Protein AF-A0A501QE55-F1 (afdb_monomer)

pLD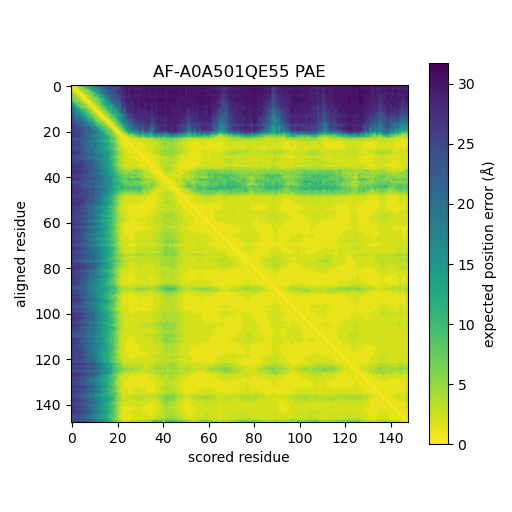DT: mean 88.99, std 18.33, range [39.19, 98.94]

Nearest PDB structures (foldseek):
  6ue4-assembly1_B  TM=9.163E-01  e=1.162E-12  Vibrio cholerae O1 biovar El Tor str. N16961
  6ue4-assembly1_A  TM=9.133E-01  e=4.035E-12  Vibrio cholerae O1 biovar El Tor str. N16961
  2gu1-assembly1_A  TM=9.154E-01  e=3.952E-11  Vibrio cholerae
  4bh5-assembly4_D  TM=9.196E-01  e=9.062E-11  Escherichia coli K-12
  8tzl-assembly1_E  TM=8.414E-01  e=1.779E-10  Vibrio cholerae

Mean predicted aligned error: 7.61 Å

Radius of gyration: 19.32 Å; Cα contacts (8 Å, |Δi|>4): 345; chains: 1; bounding box: 74×28×42 Å

Sequence (148 aa):
MKNKTILIVGVVLFFFFTFLKRKMKYPVKGRITSKFGDRQHPITNEKSFHNGIDIAVPLYTQVLAPADGKVINIYENAQGGKQLVLEHADGVRTGYAHLSSYKVVRGQNIKVGQIVALSGNTGQSTGPNLHLTLTVKGKKVDPEKYFV

InterPro domains:
  IPR011055 Duplicated hybrid motif [G3DSA:2.70.70.10] (19-148)
  IPR011055 Duplicated hybrid motif [SSF51261] (23-146)
  IPR016047 M23ase, beta-sheet core domain [PF01551] (49-143)
  IPR050570 Bacterial cell wall metabolism enzyme [PTHR21666] (23-146)

Organism: NCBI:txid2596891

Structure (mmCIF, N/CA/C/O backbone):
data_AF-A0A501QE55-F1
#
_entry.id   AF-A0A501QE55-F1
#
loop_
_atom_site.group_PDB
_atom_site.id
_atom_site.type_symbol
_atom_site.label_atom_id
_atom_site.label_alt_id
_atom_site.label_comp_id
_atom_site.label_asym_id
_atom_site.label_entity_id
_atom_site.label_seq_id
_atom_site.pdbx_PDB_ins_code
_atom_site.Cartn_x
_atom_site.Cartn_y
_atom_site.Cartn_z
_atom_site.occupancy
_atom_site.B_iso_or_equiv
_atom_site.auth_seq_id
_atom_site.auth_comp_id
_atom_site.auth_asym_id
_atom_site.auth_atom_id
_atom_site.pdbx_PDB_model_num
ATOM 1 N N . MET A 1 1 ? -60.505 -14.847 23.259 1.00 42.81 1 MET A N 1
ATOM 2 C CA . MET A 1 1 ? -59.027 -14.922 23.293 1.00 42.81 1 MET A CA 1
ATOM 3 C C . MET A 1 1 ? -58.523 -15.480 21.966 1.00 42.81 1 MET A C 1
ATOM 5 O O . MET A 1 1 ? -58.744 -16.651 21.700 1.00 42.81 1 MET A O 1
ATOM 9 N N . LYS A 1 2 ? -57.928 -14.653 21.097 1.00 39.19 2 LYS A N 1
ATOM 10 C CA . LYS A 1 2 ? -57.240 -15.105 19.874 1.00 39.19 2 LYS A CA 1
ATOM 11 C C . LYS A 1 2 ? -55.814 -14.562 19.933 1.00 39.19 2 LYS A C 1
ATOM 13 O O . LYS A 1 2 ? -55.613 -13.360 19.786 1.00 39.19 2 LYS A O 1
ATOM 18 N N . ASN A 1 3 ? -54.858 -15.441 20.215 1.00 40.09 3 ASN A N 1
ATOM 19 C CA . ASN A 1 3 ? -53.443 -15.096 20.288 1.00 40.09 3 ASN A CA 1
ATOM 20 C C . ASN A 1 3 ? -52.914 -14.846 18.872 1.00 40.09 3 ASN A C 1
ATOM 22 O O . ASN A 1 3 ? -53.004 -15.713 18.005 1.00 40.09 3 ASN A O 1
ATOM 26 N N . LYS A 1 4 ? -52.379 -13.646 18.636 1.00 45.94 4 LYS A N 1
ATOM 27 C CA . LYS A 1 4 ? -51.617 -13.315 17.431 1.00 45.94 4 LYS A CA 1
ATOM 28 C C . LYS A 1 4 ? -50.171 -13.748 17.651 1.00 45.94 4 LYS A C 1
ATOM 30 O O . LYS A 1 4 ? -49.419 -13.056 18.329 1.00 45.94 4 LYS A O 1
ATOM 35 N N . THR A 1 5 ? -49.781 -14.873 17.066 1.00 43.66 5 THR A N 1
ATOM 36 C CA . THR A 1 5 ? -48.366 -15.211 16.886 1.00 43.66 5 THR A CA 1
ATOM 37 C C . THR A 1 5 ? -47.833 -14.356 15.741 1.00 43.66 5 THR A C 1
ATOM 39 O O . THR A 1 5 ? -48.131 -14.606 14.575 1.00 43.66 5 THR A O 1
ATOM 42 N N . ILE A 1 6 ? -47.102 -13.294 16.075 1.00 50.19 6 ILE A N 1
ATOM 43 C CA . ILE A 1 6 ? -46.389 -12.463 15.102 1.00 50.19 6 ILE A CA 1
ATOM 44 C C . ILE A 1 6 ? -45.138 -13.235 14.671 1.00 50.19 6 ILE A C 1
ATOM 46 O O . ILE A 1 6 ? -44.230 -13.477 15.463 1.00 50.19 6 ILE A O 1
ATOM 50 N N . LEU A 1 7 ? -45.116 -13.647 13.406 1.00 43.66 7 LEU A N 1
ATOM 51 C CA . LEU A 1 7 ? -44.010 -1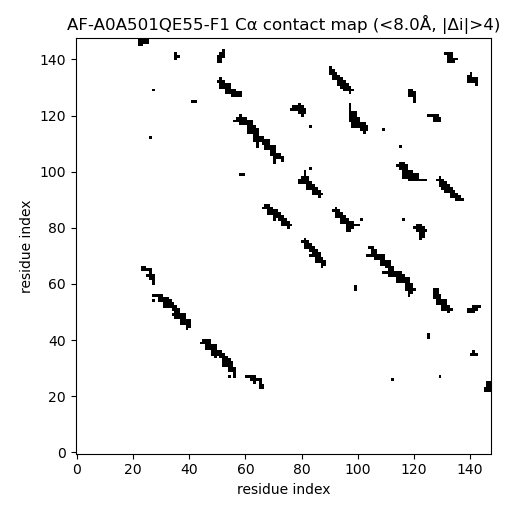4.350 12.766 1.00 43.66 7 LEU A CA 1
ATOM 52 C C . LEU A 1 7 ? -42.865 -13.360 12.465 1.00 43.66 7 LEU A C 1
ATOM 54 O O . LEU A 1 7 ? -42.798 -12.784 11.381 1.00 43.66 7 LEU A O 1
ATOM 58 N N . ILE A 1 8 ? -41.947 -13.154 13.414 1.00 50.00 8 ILE A N 1
ATOM 59 C CA . ILE A 1 8 ? -40.693 -12.402 13.199 1.00 50.00 8 ILE A CA 1
ATOM 60 C C . ILE A 1 8 ? -39.647 -13.336 12.567 1.00 50.00 8 ILE A C 1
ATOM 62 O O . ILE A 1 8 ? -38.631 -13.655 13.173 1.00 50.00 8 ILE A O 1
ATOM 66 N N . VAL A 1 9 ? -39.903 -13.831 11.354 1.00 48.72 9 VAL A N 1
ATOM 67 C CA . VAL A 1 9 ? -38.940 -14.698 10.633 1.00 48.72 9 VAL A CA 1
ATOM 68 C C . VAL A 1 9 ? -38.321 -13.985 9.417 1.00 48.72 9 VAL A C 1
ATOM 70 O O . VAL A 1 9 ? -37.284 -14.400 8.913 1.00 48.72 9 VAL A O 1
ATOM 73 N N . GLY A 1 10 ? -38.873 -12.845 8.983 1.00 42.06 10 GLY A N 1
ATOM 74 C CA . GLY A 1 10 ? -38.431 -12.161 7.757 1.00 42.06 10 GLY A CA 1
ATOM 75 C C . GLY A 1 10 ? -37.250 -11.188 7.885 1.00 42.06 10 GLY A C 1
ATOM 76 O O . GLY A 1 10 ? -36.582 -10.923 6.891 1.00 42.06 10 GLY A O 1
ATOM 77 N N . VAL A 1 11 ? -36.963 -10.641 9.073 1.00 48.97 11 VAL A N 1
ATOM 78 C CA . VAL A 1 11 ? -36.004 -9.516 9.201 1.00 48.97 11 VAL A CA 1
ATOM 79 C C . VAL A 1 11 ? -34.571 -9.981 9.487 1.00 48.97 11 VAL A C 1
ATOM 81 O O . VAL A 1 11 ? -33.616 -9.322 9.088 1.00 48.97 11 VAL A O 1
ATOM 84 N N . VAL A 1 12 ? -34.390 -11.151 10.106 1.00 46.25 12 VAL A N 1
ATOM 85 C CA . VAL A 1 12 ? -33.053 -11.653 10.478 1.00 46.25 12 VAL A CA 1
ATOM 86 C C . VAL A 1 12 ? -32.293 -12.220 9.269 1.00 46.25 12 VAL A C 1
ATOM 88 O O . VAL A 1 12 ? -31.072 -12.098 9.201 1.00 46.25 12 VAL A O 1
ATOM 91 N N . LEU A 1 13 ? -32.991 -12.754 8.258 1.00 43.47 13 LEU A N 1
ATOM 92 C CA . LEU A 1 13 ? -32.347 -13.321 7.065 1.00 43.47 13 LEU A CA 1
ATOM 93 C C . LEU A 1 13 ? -31.845 -12.263 6.064 1.00 43.47 13 LEU A C 1
ATOM 95 O O . LEU A 1 13 ? -30.944 -12.546 5.278 1.00 43.47 13 LEU A O 1
ATOM 99 N N . PHE A 1 14 ? -32.386 -11.039 6.098 1.00 44.12 14 PHE A N 1
ATOM 100 C CA . PHE A 1 14 ? -31.999 -9.974 5.161 1.00 44.12 14 PHE A CA 1
ATOM 101 C C . PHE A 1 14 ? -30.665 -9.304 5.534 1.00 44.12 14 PHE A C 1
ATOM 103 O O . PHE A 1 14 ? -29.976 -8.770 4.668 1.00 44.12 14 PHE A O 1
ATOM 110 N N . PHE A 1 15 ? -30.249 -9.388 6.803 1.00 42.56 15 PHE A N 1
ATOM 111 C CA . PHE A 1 15 ? -28.977 -8.819 7.267 1.00 42.56 15 PHE A CA 1
ATOM 112 C C . PHE A 1 15 ? -27.747 -9.677 6.939 1.00 42.56 15 PHE A C 1
ATOM 114 O O . PHE A 1 15 ? -26.627 -9.173 7.006 1.00 42.56 15 PHE A O 1
ATOM 121 N N . PHE A 1 16 ? -27.924 -10.938 6.535 1.00 42.56 16 PHE A N 1
ATOM 122 C CA . PHE A 1 16 ? -26.802 -11.837 6.240 1.00 42.56 16 PHE A CA 1
ATOM 123 C C . PHE A 1 16 ? -26.298 -11.773 4.787 1.00 42.56 16 PHE A C 1
ATOM 125 O O . PHE A 1 16 ? -25.229 -12.306 4.498 1.00 42.56 16 PHE A O 1
ATOM 132 N N . PHE A 1 17 ? -27.014 -11.113 3.865 1.00 40.56 17 PHE A N 1
ATOM 133 C CA . PHE A 1 17 ? -26.744 -11.246 2.422 1.00 40.56 17 PHE A CA 1
ATOM 134 C C . PHE A 1 17 ? -26.185 -10.010 1.696 1.00 40.56 17 PHE A C 1
ATOM 136 O O . PHE A 1 17 ? -25.956 -10.067 0.488 1.00 40.56 17 PHE A O 1
ATOM 143 N N . THR A 1 18 ? -25.878 -8.907 2.386 1.00 43.00 18 THR A N 1
ATOM 144 C CA . THR A 1 18 ? -25.418 -7.658 1.735 1.00 43.00 18 THR A CA 1
ATOM 145 C C . THR A 1 18 ? -23.996 -7.214 2.082 1.00 43.00 18 THR 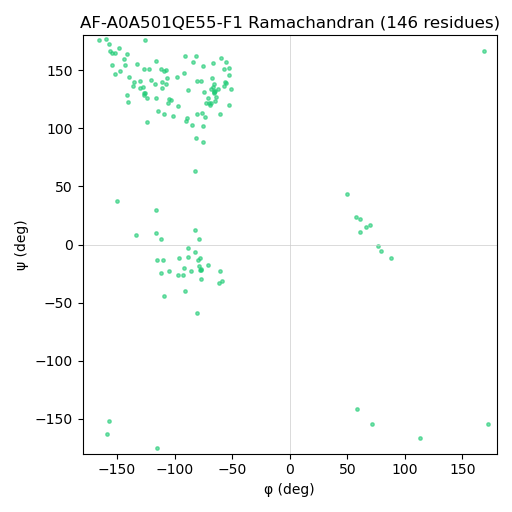A C 1
ATOM 147 O O . THR A 1 18 ? -23.699 -6.025 2.010 1.00 43.00 18 THR A O 1
ATOM 150 N N . PHE A 1 19 ? -23.072 -8.129 2.396 1.00 49.03 19 PHE A N 1
ATOM 151 C CA . PHE A 1 19 ? -21.646 -7.762 2.499 1.00 49.03 19 PHE A CA 1
ATOM 152 C C . PHE A 1 19 ? -20.866 -7.946 1.181 1.00 49.03 19 PHE A C 1
ATOM 154 O O . PHE A 1 19 ? -19.864 -7.277 0.940 1.00 49.03 19 PHE A O 1
ATOM 161 N N . LEU A 1 20 ? -21.367 -8.765 0.247 1.00 48.34 20 LEU A N 1
ATOM 162 C CA . LEU A 1 20 ? -20.600 -9.205 -0.928 1.00 48.34 20 LEU A CA 1
ATOM 163 C C . LEU A 1 20 ? -20.479 -8.208 -2.099 1.00 48.34 20 LEU A C 1
ATOM 165 O O . LEU A 1 20 ? -19.935 -8.572 -3.141 1.00 48.34 20 LEU A O 1
ATOM 169 N N . LYS A 1 21 ? -20.975 -6.968 -1.984 1.00 56.12 21 LYS A N 1
ATOM 170 C CA . LYS A 1 21 ? -21.007 -6.031 -3.129 1.00 56.12 21 LYS A CA 1
ATOM 171 C C . LYS A 1 21 ? -20.521 -4.608 -2.870 1.00 56.12 21 LYS A C 1
ATOM 173 O O . LYS A 1 21 ? -20.641 -3.780 -3.772 1.00 56.12 21 LYS A O 1
ATOM 178 N N . ARG A 1 22 ? -19.945 -4.278 -1.708 1.00 69.62 22 ARG A N 1
ATOM 179 C CA . ARG A 1 22 ? -19.363 -2.937 -1.542 1.00 69.62 22 ARG A CA 1
ATOM 180 C C . ARG A 1 22 ? -17.903 -2.943 -1.972 1.00 69.62 22 ARG A C 1
ATOM 182 O O . ARG A 1 22 ? -17.050 -3.465 -1.263 1.00 69.62 22 ARG A O 1
ATOM 189 N N . LYS A 1 23 ? -17.626 -2.347 -3.135 1.00 84.00 23 LYS A N 1
ATOM 190 C CA . LYS A 1 23 ? -16.251 -2.064 -3.553 1.00 84.00 23 LYS A CA 1
ATOM 191 C C . LYS A 1 23 ? -15.546 -1.223 -2.481 1.00 84.00 23 LYS A C 1
ATOM 193 O O . LYS A 1 23 ? -16.151 -0.339 -1.868 1.00 84.00 23 LYS A O 1
ATOM 198 N N . MET A 1 24 ? -14.284 -1.543 -2.230 1.00 92.62 24 MET A N 1
ATOM 199 C CA . MET A 1 24 ? -13.426 -0.819 -1.298 1.00 92.62 24 MET A CA 1
ATOM 200 C C . MET A 1 24 ? -12.971 0.504 -1.913 1.00 92.62 24 MET A C 1
ATOM 202 O O . MET A 1 24 ? -12.874 0.614 -3.129 1.00 92.62 24 MET A O 1
ATOM 206 N N . LYS A 1 25 ? -12.661 1.504 -1.085 1.00 95.31 25 LYS A N 1
ATOM 207 C CA . LYS A 1 25 ? -12.036 2.734 -1.588 1.00 95.31 25 LYS A CA 1
ATOM 208 C C . LYS A 1 25 ? -10.546 2.521 -1.778 1.00 95.31 25 LYS A C 1
ATOM 210 O O . LYS A 1 25 ? -9.920 1.878 -0.932 1.00 95.31 25 LYS A O 1
ATOM 215 N N . TYR A 1 26 ? -9.975 3.066 -2.850 1.00 98.00 26 TYR A N 1
ATOM 216 C CA . TYR A 1 26 ? -8.523 3.022 -3.019 1.00 98.00 26 TYR A CA 1
ATOM 217 C C . TYR A 1 26 ? -7.796 3.622 -1.799 1.00 98.00 26 TYR A C 1
ATOM 219 O O . TYR A 1 26 ? -8.222 4.653 -1.269 1.00 98.00 26 TYR A O 1
ATOM 227 N N . PRO A 1 27 ? -6.687 3.000 -1.351 1.00 98.06 27 PRO A N 1
ATOM 228 C CA . PRO A 1 27 ? -5.927 3.465 -0.191 1.00 98.06 27 PRO A CA 1
ATOM 229 C C . PRO A 1 27 ? -5.167 4.772 -0.464 1.00 98.06 27 PRO A C 1
ATOM 231 O O . PRO A 1 27 ? -4.756 5.444 0.476 1.00 98.06 27 PRO A O 1
ATOM 234 N N . VAL A 1 28 ? -4.974 5.132 -1.737 1.00 98.50 28 VAL A N 1
ATOM 235 C CA . VAL A 1 28 ? -4.344 6.373 -2.208 1.00 98.50 28 VAL A CA 1
ATOM 236 C C . VAL A 1 28 ? -5.045 6.859 -3.479 1.00 98.50 28 VAL A C 1
ATOM 238 O O . VAL A 1 28 ? -5.682 6.072 -4.176 1.00 98.50 28 VAL A O 1
ATOM 241 N N . LYS A 1 29 ? -4.897 8.144 -3.816 1.00 97.81 29 LYS A N 1
ATOM 242 C CA . LYS A 1 29 ? -5.340 8.701 -5.103 1.00 97.81 29 LYS A CA 1
ATOM 243 C C . LYS A 1 29 ? -4.135 8.855 -6.026 1.00 97.81 29 LYS A C 1
ATOM 245 O O . LYS A 1 29 ? -3.289 9.709 -5.781 1.00 97.81 29 LYS A O 1
ATOM 250 N N . GLY A 1 30 ? -4.062 8.041 -7.073 1.00 97.06 30 GLY A N 1
ATOM 251 C CA . GLY A 1 30 ? -2.963 8.064 -8.035 1.00 97.06 30 GLY A CA 1
ATOM 252 C C . GLY A 1 30 ? -3.296 7.282 -9.301 1.00 97.06 30 GLY A C 1
ATOM 253 O O . GLY A 1 30 ? -4.359 6.669 -9.406 1.00 97.06 30 GLY A O 1
ATOM 254 N N . ARG A 1 31 ? -2.386 7.314 -10.275 1.00 97.50 31 ARG A N 1
ATOM 255 C CA . ARG A 1 31 ? -2.536 6.583 -11.539 1.00 97.50 31 ARG A CA 1
ATOM 256 C C . ARG A 1 31 ? -1.971 5.175 -11.391 1.00 97.50 31 ARG A C 1
ATOM 258 O O . ARG A 1 31 ? -0.841 5.021 -10.938 1.00 97.50 31 ARG A O 1
ATOM 265 N N . ILE A 1 32 ? -2.714 4.165 -11.836 1.00 97.81 32 ILE A N 1
ATOM 266 C CA . ILE A 1 32 ? -2.197 2.796 -11.934 1.00 97.81 32 ILE A CA 1
ATOM 267 C C . ILE A 1 32 ? -1.156 2.749 -13.059 1.00 97.81 32 ILE A C 1
ATOM 269 O O . ILE A 1 32 ? -1.453 3.082 -14.208 1.00 97.81 32 ILE A O 1
ATOM 273 N N . THR A 1 33 ? 0.076 2.377 -12.720 1.00 96.81 33 THR A N 1
ATOM 274 C CA . THR A 1 33 ? 1.212 2.288 -13.653 1.00 96.81 33 THR A CA 1
ATOM 275 C C . THR A 1 33 ? 1.564 0.862 -14.032 1.00 96.81 33 THR A C 1
ATOM 277 O O . THR A 1 33 ? 2.150 0.652 -15.089 1.00 96.81 33 THR A O 1
ATOM 280 N N . SER A 1 34 ? 1.194 -0.108 -13.200 1.00 96.12 34 SER A N 1
ATOM 281 C CA . SER A 1 34 ? 1.423 -1.529 -13.448 1.00 96.12 34 SER A CA 1
ATOM 282 C C . SER A 1 34 ? 0.209 -2.317 -12.982 1.00 96.12 34 SER A C 1
ATOM 284 O O . SER A 1 34 ? -0.261 -2.128 -11.858 1.00 96.12 34 SER A O 1
ATOM 286 N N . LYS A 1 35 ? -0.312 -3.175 -13.858 1.00 96.81 35 LYS A N 1
ATOM 287 C CA . LYS A 1 35 ? -1.527 -3.959 -13.616 1.00 96.81 35 LYS A CA 1
ATOM 288 C C . LYS A 1 35 ? -1.206 -5.310 -12.990 1.00 96.81 35 LYS A C 1
ATOM 290 O O . LYS A 1 35 ? -0.074 -5.782 -13.080 1.00 96.81 35 LYS A O 1
ATOM 295 N N . PHE A 1 36 ? -2.219 -5.930 -12.401 1.00 97.94 36 PHE A N 1
ATOM 296 C CA . PHE A 1 36 ? -2.160 -7.311 -11.937 1.00 97.94 36 PHE A CA 1
ATOM 297 C C . PHE A 1 36 ? -2.054 -8.278 -13.121 1.00 97.94 36 PHE A C 1
ATOM 299 O O . PHE A 1 36 ? -2.714 -8.081 -14.142 1.00 97.94 36 PHE A O 1
ATOM 306 N N . GLY A 1 37 ? -1.289 -9.357 -12.956 1.00 96.31 37 GLY A N 1
ATOM 307 C CA . GLY A 1 37 ? -1.165 -10.428 -13.946 1.00 96.31 37 GLY A CA 1
ATOM 308 C C . GLY A 1 37 ? 0.220 -10.545 -14.576 1.00 96.31 37 GLY A C 1
ATOM 309 O O . GLY A 1 37 ? 1.203 -9.990 -14.079 1.00 96.31 37 GLY A O 1
ATOM 310 N N . ASP A 1 38 ? 0.296 -11.313 -15.662 1.00 93.25 38 ASP A N 1
ATOM 311 C CA . ASP A 1 38 ? 1.546 -11.566 -16.375 1.00 93.25 38 ASP A CA 1
ATOM 312 C C . ASP A 1 38 ? 2.103 -10.285 -16.995 1.00 93.25 38 ASP A C 1
ATOM 314 O O . ASP A 1 38 ? 1.401 -9.530 -17.672 1.00 93.25 38 ASP A O 1
ATOM 318 N N . ARG A 1 39 ? 3.396 -10.055 -16.777 1.00 89.38 39 ARG A N 1
ATOM 319 C CA . ARG A 1 39 ? 4.123 -8.923 -17.343 1.00 89.38 39 ARG A CA 1
ATOM 320 C C . ARG A 1 39 ? 5.595 -9.240 -17.540 1.00 89.38 39 ARG A C 1
ATOM 322 O O . ARG A 1 39 ? 6.157 -10.160 -16.946 1.00 89.38 39 ARG A O 1
ATOM 329 N N . GLN A 1 40 ? 6.248 -8.401 -18.327 1.00 86.75 40 GLN A N 1
ATOM 330 C CA . GLN A 1 40 ? 7.698 -8.344 -18.331 1.00 86.75 40 GLN A CA 1
ATOM 331 C C . GLN A 1 40 ? 8.180 -7.640 -17.053 1.00 86.75 40 GLN A C 1
ATOM 333 O O . GLN A 1 40 ? 7.644 -6.599 -16.654 1.00 86.75 40 GLN A O 1
ATOM 338 N N . HIS A 1 41 ? 9.149 -8.241 -16.368 1.00 82.56 41 HIS A N 1
ATOM 339 C CA . HIS A 1 41 ? 9.731 -7.687 -15.157 1.00 82.56 41 HIS A CA 1
ATOM 340 C C . HIS A 1 41 ? 10.480 -6.398 -15.517 1.00 82.56 41 HIS A C 1
ATOM 342 O O . HIS A 1 41 ? 11.280 -6.411 -16.450 1.00 82.56 41 HIS A O 1
ATOM 348 N N . PRO A 1 42 ? 10.269 -5.282 -14.801 1.00 79.94 42 PRO A N 1
ATOM 349 C CA . PRO A 1 42 ? 10.674 -3.967 -15.285 1.00 79.94 42 PRO A CA 1
ATOM 350 C C . PRO A 1 42 ? 12.180 -3.718 -15.114 1.00 79.94 42 PRO A C 1
ATOM 352 O O . PRO A 1 42 ? 12.700 -2.740 -15.632 1.00 79.94 42 PRO A O 1
ATOM 355 N N . ILE A 1 43 ? 12.863 -4.586 -14.359 1.00 81.38 43 ILE A N 1
ATOM 356 C CA . ILE A 1 43 ? 14.293 -4.491 -14.056 1.00 81.38 43 ILE A CA 1
ATOM 357 C C . ILE A 1 43 ? 15.070 -5.592 -14.786 1.00 81.38 43 ILE A C 1
ATOM 359 O O . ILE A 1 43 ? 16.113 -5.324 -15.367 1.00 81.38 43 ILE A O 1
ATOM 363 N N . THR A 1 44 ? 14.569 -6.831 -14.771 1.00 85.12 44 THR A N 1
ATOM 364 C CA . THR A 1 44 ? 15.292 -7.995 -15.326 1.00 85.12 44 THR A CA 1
ATOM 365 C C . THR A 1 44 ? 14.871 -8.336 -16.751 1.00 85.12 44 THR A C 1
ATOM 367 O O . THR A 1 44 ? 15.536 -9.130 -17.402 1.00 85.12 44 THR A O 1
ATOM 370 N N . ASN A 1 45 ? 13.775 -7.753 -17.252 1.00 85.81 45 ASN A N 1
ATOM 371 C CA . ASN A 1 45 ? 13.163 -8.068 -18.547 1.00 85.81 45 ASN A CA 1
ATOM 372 C C . ASN A 1 45 ? 12.679 -9.521 -18.714 1.00 85.81 45 ASN A C 1
ATOM 374 O O . ASN A 1 45 ? 12.277 -9.917 -19.808 1.00 85.81 45 ASN A O 1
ATOM 378 N N . GLU A 1 46 ? 12.645 -10.302 -17.637 1.00 89.25 46 GLU A N 1
ATOM 379 C CA . GLU A 1 46 ? 12.142 -11.675 -17.634 1.00 89.25 46 GLU A CA 1
ATOM 380 C C . GLU A 1 46 ? 10.612 -11.721 -17.530 1.00 89.25 46 GLU A C 1
ATOM 382 O O . GLU A 1 46 ? 9.968 -10.760 -17.106 1.00 89.25 46 GLU A O 1
ATOM 387 N N . LYS A 1 47 ? 9.997 -12.855 -17.883 1.00 89.19 47 LYS A N 1
ATOM 388 C CA . LYS A 1 47 ? 8.568 -13.068 -17.614 1.00 89.19 47 LYS A CA 1
ATOM 389 C C . LYS A 1 47 ? 8.340 -13.141 -16.105 1.00 89.19 47 LYS A C 1
ATOM 391 O O . LYS A 1 47 ? 9.006 -13.898 -15.409 1.00 89.19 47 LYS A O 1
ATOM 396 N N . SER A 1 48 ? 7.375 -12.375 -15.609 1.00 91.31 48 SER A N 1
ATOM 397 C CA . SER A 1 48 ? 7.023 -12.326 -14.191 1.00 91.31 48 SER A CA 1
ATOM 398 C C . SER A 1 48 ? 5.519 -12.175 -14.005 1.00 91.31 48 SER A C 1
ATOM 400 O O . SER A 1 48 ? 4.827 -11.629 -14.863 1.00 91.31 48 SER A O 1
ATOM 402 N N . PHE A 1 49 ? 5.013 -12.624 -12.861 1.00 93.69 49 PHE A N 1
ATOM 403 C CA . PHE A 1 49 ? 3.623 -12.412 -12.481 1.00 93.69 49 PHE A CA 1
ATOM 404 C C . PHE A 1 49 ? 3.530 -11.297 -11.441 1.00 93.69 49 PHE A C 1
ATOM 406 O O . PHE A 1 49 ? 4.140 -11.373 -10.373 1.00 93.69 49 PHE A O 1
ATOM 413 N N . HIS A 1 50 ? 2.737 -10.270 -11.730 1.00 96.50 50 HIS A N 1
ATOM 414 C CA . HIS A 1 50 ? 2.467 -9.186 -10.802 1.00 96.50 50 HIS A CA 1
ATOM 415 C C . HIS A 1 50 ? 1.258 -9.515 -9.927 1.00 96.50 50 HIS A C 1
ATOM 417 O O . HIS A 1 50 ? 0.117 -9.521 -10.381 1.00 96.50 50 HIS A O 1
ATOM 423 N N . ASN A 1 51 ? 1.502 -9.782 -8.647 1.00 97.25 51 ASN A N 1
ATOM 424 C CA . ASN A 1 51 ? 0.478 -10.208 -7.688 1.00 97.25 51 ASN A CA 1
ATOM 425 C C . ASN A 1 51 ? -0.343 -9.053 -7.072 1.00 97.25 51 ASN A C 1
ATOM 427 O O . ASN A 1 51 ? -1.068 -9.266 -6.093 1.00 97.25 51 ASN A O 1
ATOM 431 N N . GLY A 1 52 ? -0.230 -7.851 -7.633 1.00 97.94 52 GLY A N 1
ATOM 432 C CA . GLY A 1 52 ? -0.890 -6.630 -7.193 1.00 97.94 52 GLY A CA 1
ATOM 433 C C . GLY A 1 52 ? -0.966 -5.609 -8.322 1.00 97.94 52 GLY A C 1
ATOM 434 O O . GLY A 1 52 ? -0.794 -5.951 -9.487 1.00 97.94 52 GLY A O 1
ATOM 435 N N . ILE A 1 53 ? -1.223 -4.358 -7.965 1.00 98.50 53 ILE A N 1
ATOM 436 C CA . ILE A 1 53 ? -1.108 -3.203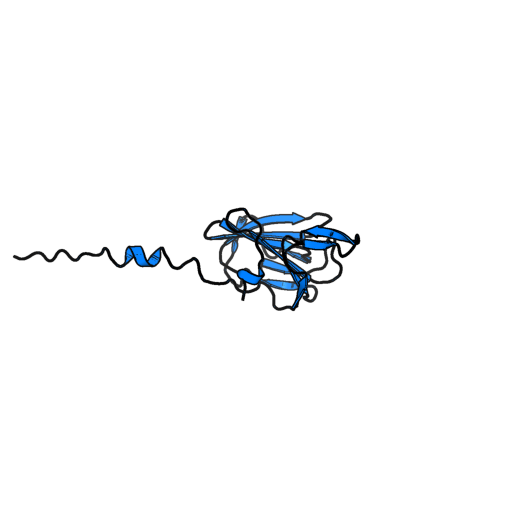 -8.858 1.00 98.50 53 ILE A CA 1
ATOM 437 C C . ILE A 1 53 ? -0.138 -2.195 -8.262 1.00 98.50 53 ILE A C 1
ATOM 439 O O . ILE A 1 53 ? -0.066 -2.066 -7.041 1.00 98.50 53 ILE A O 1
ATOM 443 N N . ASP A 1 54 ? 0.532 -1.432 -9.118 1.00 98.38 54 ASP A N 1
ATOM 444 C CA . ASP A 1 54 ? 1.367 -0.314 -8.682 1.00 98.38 54 ASP A CA 1
ATOM 445 C C . ASP A 1 54 ? 0.641 0.991 -8.982 1.00 98.38 54 ASP A C 1
ATOM 447 O O . ASP A 1 54 ? 0.240 1.246 -10.123 1.00 98.38 54 ASP A O 1
ATOM 451 N N . ILE A 1 55 ? 0.464 1.815 -7.953 1.00 98.69 55 ILE A N 1
ATOM 452 C CA . ILE A 1 55 ? -0.190 3.119 -8.044 1.00 98.69 55 ILE A CA 1
ATOM 453 C C . ILE A 1 55 ? 0.877 4.195 -7.860 1.00 98.69 55 ILE A C 1
ATOM 455 O O . ILE A 1 55 ? 1.433 4.338 -6.772 1.00 98.69 55 ILE A O 1
ATOM 459 N N . ALA A 1 56 ? 1.162 4.963 -8.909 1.00 98.56 56 ALA A N 1
ATOM 460 C CA . ALA A 1 56 ? 2.125 6.054 -8.838 1.00 98.56 56 ALA A CA 1
ATOM 461 C C . ALA A 1 56 ? 1.593 7.183 -7.951 1.00 98.56 56 ALA A C 1
ATOM 463 O O . ALA A 1 56 ? 0.534 7.761 -8.220 1.00 98.56 56 ALA A O 1
ATOM 464 N N . VAL A 1 57 ? 2.357 7.491 -6.904 1.00 98.62 57 VAL A N 1
ATOM 465 C CA . VAL A 1 57 ? 2.079 8.545 -5.925 1.00 98.62 57 VAL A CA 1
ATOM 466 C C . VAL A 1 57 ? 3.398 9.143 -5.429 1.00 98.62 57 VAL A C 1
ATOM 468 O O . VAL A 1 57 ? 4.392 8.417 -5.352 1.00 98.62 57 VAL A O 1
ATOM 471 N N . PRO A 1 58 ? 3.440 10.435 -5.056 1.00 98.56 58 PRO A N 1
ATOM 472 C CA . PRO A 1 58 ? 4.623 11.024 -4.437 1.00 98.56 58 PRO A CA 1
ATOM 473 C C . PRO A 1 58 ? 5.069 10.256 -3.188 1.00 98.56 58 PRO A C 1
ATOM 475 O O . PRO A 1 58 ? 4.260 9.593 -2.527 1.00 98.56 58 PRO A O 1
ATOM 478 N N . LEU A 1 59 ? 6.348 10.391 -2.831 1.00 98.56 59 LEU A N 1
ATOM 479 C CA . LEU A 1 59 ? 6.853 9.926 -1.540 1.00 98.56 59 LEU A CA 1
ATOM 480 C C . LEU A 1 59 ? 6.012 10.505 -0.398 1.00 98.56 59 LEU A C 1
ATOM 482 O O . LEU A 1 59 ? 5.548 11.642 -0.464 1.00 98.56 59 LEU A O 1
ATOM 486 N N . TYR A 1 60 ? 5.855 9.717 0.662 1.00 98.69 60 TYR A N 1
ATOM 487 C CA . TYR A 1 60 ? 5.175 10.116 1.893 1.00 98.69 60 TYR A CA 1
ATOM 488 C C . TYR A 1 60 ? 3.670 10.394 1.755 1.00 98.69 60 TYR A C 1
ATOM 490 O O . TYR A 1 60 ? 3.055 10.939 2.671 1.00 98.69 60 TYR A O 1
ATOM 498 N N . THR A 1 61 ? 3.050 9.972 0.651 1.00 98.88 61 THR A N 1
ATOM 499 C CA . THR A 1 61 ? 1.593 10.026 0.487 1.00 98.88 61 THR A CA 1
ATOM 500 C C . THR A 1 61 ? 0.928 9.142 1.540 1.00 98.88 61 THR A C 1
ATOM 502 O O . THR A 1 61 ? 1.340 8.002 1.760 1.00 98.88 61 THR A O 1
ATOM 505 N N . GLN A 1 62 ? -0.106 9.657 2.204 1.00 98.88 62 GLN A N 1
ATOM 506 C CA . GLN A 1 62 ? -0.851 8.905 3.213 1.00 98.88 62 GLN A CA 1
ATOM 507 C C . GLN A 1 62 ? -1.551 7.696 2.590 1.00 98.88 62 GLN A C 1
ATOM 509 O O . GLN A 1 62 ? -2.317 7.846 1.642 1.00 98.88 62 GLN A O 1
ATOM 514 N N . VAL A 1 63 ? -1.314 6.514 3.158 1.00 98.88 63 VAL A N 1
ATOM 515 C CA . VAL A 1 63 ? -1.987 5.267 2.786 1.00 98.88 63 VAL A CA 1
ATOM 516 C C . VAL A 1 63 ? -3.127 5.032 3.767 1.00 98.88 63 VAL A C 1
ATOM 518 O O . VAL A 1 63 ? -2.894 4.906 4.973 1.00 98.88 63 VAL A O 1
ATOM 521 N N . LEU A 1 64 ? -4.354 4.985 3.256 1.00 98.81 64 LEU A N 1
ATOM 522 C CA . LEU A 1 64 ? -5.574 4.847 4.045 1.00 98.81 64 LEU A CA 1
ATOM 523 C C . LEU A 1 64 ? -6.061 3.396 4.094 1.00 98.81 64 LEU A C 1
ATOM 525 O O . LEU A 1 64 ? -5.993 2.660 3.110 1.00 98.81 64 LEU A O 1
ATOM 529 N N . ALA A 1 65 ? -6.618 3.001 5.235 1.00 98.56 65 ALA A N 1
ATOM 530 C CA . ALA A 1 65 ? -7.316 1.737 5.399 1.00 98.56 65 ALA A CA 1
ATOM 531 C C . ALA A 1 65 ? -8.588 1.691 4.524 1.00 98.56 65 ALA A C 1
ATOM 533 O O . ALA A 1 65 ? -9.473 2.536 4.684 1.00 98.56 65 ALA A O 1
ATOM 534 N N . PRO A 1 66 ? -8.741 0.700 3.633 1.00 97.56 66 PRO A N 1
ATOM 535 C CA . PRO A 1 66 ? -9.878 0.632 2.716 1.00 97.56 66 PRO A CA 1
ATOM 536 C C . PRO A 1 66 ? -11.160 0.097 3.367 1.00 97.56 66 PRO A C 1
ATOM 538 O O . PRO A 1 66 ? -12.259 0.312 2.851 1.00 97.56 66 PRO A O 1
ATOM 541 N N . ALA A 1 67 ? -11.021 -0.580 4.505 1.00 96.88 67 ALA A N 1
ATOM 542 C CA . ALA A 1 67 ? -12.094 -1.106 5.333 1.00 96.88 67 ALA A CA 1
ATOM 543 C C . ALA A 1 67 ? -11.608 -1.232 6.787 1.00 96.88 67 ALA A C 1
ATOM 545 O O . ALA A 1 67 ? -10.402 -1.199 7.044 1.00 96.88 67 ALA A O 1
ATOM 546 N N . ASP A 1 68 ? -12.542 -1.406 7.722 1.00 97.62 68 ASP A N 1
ATOM 547 C CA . ASP A 1 68 ? -12.237 -1.792 9.103 1.00 97.62 68 ASP A CA 1
ATOM 548 C C . ASP A 1 68 ? -11.462 -3.116 9.138 1.00 97.62 68 ASP A C 1
ATOM 550 O O . ASP A 1 68 ? -11.616 -3.966 8.255 1.00 97.62 68 ASP A O 1
ATOM 554 N N . GLY A 1 69 ? -10.624 -3.311 10.154 1.00 98.00 69 GLY A N 1
ATOM 555 C CA . GLY A 1 69 ? -9.834 -4.532 10.245 1.00 98.00 69 GLY A CA 1
ATOM 556 C C . GLY A 1 69 ? -8.791 -4.536 11.349 1.00 98.00 69 GLY A C 1
ATOM 557 O O . GLY A 1 69 ? -8.902 -3.819 12.346 1.00 98.00 69 GLY A O 1
ATOM 558 N N . LYS A 1 70 ? -7.748 -5.338 11.139 1.00 98.75 70 LYS A N 1
ATOM 559 C CA . LYS A 1 70 ? -6.622 -5.518 12.053 1.00 98.75 70 LYS A CA 1
ATOM 560 C C . LYS A 1 70 ? -5.304 -5.604 11.293 1.00 98.75 70 LYS A C 1
ATOM 562 O O . LYS A 1 70 ? -5.221 -6.199 10.222 1.00 98.75 70 LYS A O 1
ATOM 567 N N . VAL A 1 71 ? -4.248 -5.049 11.875 1.00 98.81 71 VAL A N 1
ATOM 568 C CA . VAL A 1 71 ? -2.879 -5.210 11.381 1.00 98.81 71 VAL A CA 1
ATOM 569 C C . VAL A 1 71 ? -2.394 -6.618 11.702 1.00 98.81 71 VAL A C 1
ATOM 571 O O . VAL A 1 71 ? -2.136 -6.939 12.865 1.00 98.81 71 VAL A O 1
ATOM 574 N N . ILE A 1 72 ? -2.237 -7.465 10.687 1.00 98.56 72 ILE A N 1
ATOM 575 C CA . ILE A 1 72 ? -1.807 -8.856 10.893 1.00 98.56 72 ILE A CA 1
ATOM 576 C C . ILE A 1 72 ? -0.309 -9.052 10.684 1.00 98.56 72 ILE A C 1
ATOM 578 O O . ILE A 1 72 ? 0.275 -9.948 11.300 1.00 98.56 72 ILE A O 1
ATOM 582 N N . ASN A 1 73 ? 0.332 -8.202 9.875 1.00 98.50 73 ASN A N 1
ATOM 583 C CA . ASN A 1 73 ? 1.768 -8.286 9.649 1.00 98.50 73 ASN A CA 1
ATOM 584 C C . ASN A 1 73 ? 2.404 -6.933 9.303 1.00 98.50 73 ASN A C 1
ATOM 586 O O . ASN A 1 73 ? 1.791 -6.103 8.632 1.00 98.50 73 ASN A O 1
ATOM 590 N N . ILE A 1 74 ? 3.647 -6.759 9.746 1.00 98.62 74 ILE A N 1
ATOM 591 C CA . ILE A 1 74 ? 4.554 -5.661 9.410 1.00 98.62 74 ILE A CA 1
ATOM 592 C C . ILE A 1 74 ? 5.930 -6.298 9.249 1.00 98.62 74 ILE A C 1
ATOM 594 O O . ILE A 1 74 ? 6.400 -6.957 10.176 1.00 98.62 74 ILE A O 1
ATOM 598 N N . TYR A 1 75 ? 6.554 -6.143 8.088 1.00 98.06 75 TYR A N 1
ATOM 599 C CA . TYR A 1 75 ? 7.855 -6.750 7.808 1.00 98.06 75 TYR A CA 1
ATOM 600 C C . TYR A 1 75 ? 8.593 -5.989 6.711 1.00 98.06 75 TYR A C 1
ATOM 602 O O . TYR A 1 75 ? 8.013 -5.167 6.008 1.00 98.06 75 TYR A O 1
ATOM 610 N N . GLU A 1 76 ? 9.884 -6.261 6.565 1.00 98.31 76 GLU A N 1
ATOM 611 C CA . GLU A 1 76 ? 10.729 -5.643 5.551 1.00 98.31 76 GLU A CA 1
ATOM 612 C C . GLU A 1 76 ? 11.598 -6.706 4.878 1.00 98.31 76 GLU A C 1
ATOM 614 O O . GLU A 1 76 ? 12.075 -7.631 5.533 1.00 98.31 76 GLU A O 1
ATOM 619 N N . ASN A 1 77 ? 11.764 -6.609 3.559 1.00 97.81 77 ASN A N 1
ATOM 620 C CA . ASN A 1 77 ? 12.690 -7.448 2.803 1.00 97.81 77 ASN A CA 1
ATOM 621 C C . ASN A 1 77 ? 13.249 -6.689 1.589 1.00 97.81 77 ASN A C 1
ATOM 623 O O . ASN A 1 77 ? 12.753 -5.623 1.230 1.00 97.81 77 ASN A O 1
ATOM 627 N N . ALA A 1 78 ? 14.276 -7.245 0.942 1.00 96.75 78 ALA A N 1
ATOM 628 C CA . ALA A 1 78 ? 14.962 -6.582 -0.169 1.00 96.75 78 ALA A CA 1
ATOM 629 C C . ALA A 1 78 ? 14.048 -6.303 -1.379 1.00 96.75 78 ALA A C 1
ATOM 631 O O . ALA A 1 78 ? 14.221 -5.298 -2.062 1.00 96.75 78 ALA A O 1
ATOM 632 N N . GLN A 1 79 ? 13.065 -7.170 -1.643 1.00 94.88 79 GLN A N 1
ATOM 633 C CA . GLN A 1 79 ? 12.196 -7.055 -2.815 1.00 94.88 79 GLN A CA 1
ATOM 634 C C . GLN A 1 79 ? 11.070 -6.035 -2.606 1.00 94.88 79 GLN A C 1
ATOM 636 O O . GLN A 1 79 ? 10.974 -5.060 -3.339 1.00 94.88 79 GLN A O 1
ATOM 641 N N . GLY A 1 80 ? 10.223 -6.233 -1.599 1.00 96.88 80 GLY A N 1
ATOM 642 C CA . GLY A 1 80 ? 9.063 -5.379 -1.334 1.00 96.88 80 GLY A CA 1
ATOM 643 C C . GLY A 1 80 ? 9.360 -4.186 -0.426 1.00 96.88 80 GLY A C 1
ATOM 644 O O . GLY A 1 80 ? 8.459 -3.394 -0.158 1.00 96.88 80 GLY A O 1
ATOM 645 N N . GLY A 1 81 ? 10.586 -4.060 0.089 1.00 98.50 81 GLY A N 1
ATOM 646 C CA . GLY A 1 81 ? 10.920 -3.038 1.075 1.00 98.50 81 GLY A CA 1
ATOM 647 C C . GLY A 1 81 ? 10.041 -3.182 2.313 1.00 98.50 81 GLY A C 1
ATOM 648 O O . GLY A 1 81 ? 9.700 -4.299 2.721 1.00 98.50 81 GLY A O 1
ATOM 649 N N . LYS A 1 82 ? 9.635 -2.045 2.879 1.00 98.81 82 LYS A N 1
ATOM 650 C CA . LYS A 1 82 ? 8.713 -1.987 4.016 1.00 98.81 82 LYS A CA 1
ATOM 651 C C . LYS A 1 82 ? 7.300 -2.371 3.596 1.00 98.81 82 LYS A C 1
ATOM 653 O O . LYS A 1 82 ? 6.733 -1.772 2.679 1.00 98.81 82 LYS A O 1
ATOM 658 N N . GLN A 1 83 ? 6.729 -3.340 4.300 1.00 98.88 83 GLN A N 1
ATOM 659 C CA . GLN A 1 83 ? 5.462 -3.972 3.969 1.00 98.88 83 GLN A CA 1
ATOM 660 C C . GLN A 1 83 ? 4.505 -4.022 5.158 1.00 98.88 83 GLN A C 1
ATOM 662 O O . GLN A 1 83 ? 4.887 -4.290 6.297 1.00 98.88 83 GLN A O 1
ATOM 667 N N . LEU A 1 84 ? 3.229 -3.788 4.865 1.00 98.88 84 LEU A N 1
ATOM 668 C CA . LEU A 1 84 ? 2.125 -3.810 5.818 1.00 98.88 84 LEU A CA 1
ATOM 669 C C . LEU A 1 84 ? 1.005 -4.686 5.261 1.00 98.88 84 LEU A C 1
ATOM 671 O O . LEU A 1 84 ? 0.627 -4.536 4.100 1.00 98.88 84 LEU A O 1
ATOM 675 N N . VAL A 1 85 ? 0.446 -5.561 6.096 1.00 98.81 85 VAL A N 1
ATOM 676 C CA . VAL A 1 85 ? -0.715 -6.384 5.740 1.00 98.81 85 VAL A CA 1
ATOM 677 C C . VAL A 1 85 ? -1.838 -6.167 6.744 1.00 98.81 85 VAL A C 1
ATOM 679 O O . VAL A 1 85 ? -1.653 -6.341 7.955 1.00 98.81 85 VAL A O 1
ATOM 682 N N . LEU A 1 86 ? -3.011 -5.826 6.220 1.00 98.81 86 LEU A N 1
ATOM 683 C CA . LEU A 1 86 ? -4.250 -5.697 6.975 1.00 98.81 86 LEU A CA 1
ATOM 684 C C . LEU A 1 86 ? -5.168 -6.874 6.662 1.00 98.81 86 LEU A C 1
ATOM 686 O O . LEU A 1 86 ? -5.232 -7.339 5.525 1.00 98.81 86 LEU A O 1
ATOM 690 N N . GLU A 1 87 ? -5.886 -7.338 7.675 1.00 98.50 87 GLU A N 1
ATOM 691 C CA . GLU A 1 87 ? -6.989 -8.281 7.535 1.00 98.50 87 GLU A CA 1
ATOM 692 C C . GLU A 1 87 ? -8.302 -7.583 7.865 1.00 98.50 87 GLU A C 1
ATOM 694 O O . GLU A 1 87 ? -8.402 -6.850 8.849 1.00 98.50 87 GLU A O 1
ATOM 699 N N . HIS A 1 88 ? -9.296 -7.818 7.024 1.00 97.31 88 HIS A N 1
ATOM 700 C CA . HIS A 1 88 ? -10.636 -7.261 7.093 1.00 97.31 88 HIS A CA 1
ATOM 701 C C . HIS A 1 88 ? -11.654 -8.384 7.337 1.00 97.31 88 HIS A C 1
ATOM 703 O O . HIS A 1 88 ? -11.292 -9.550 7.520 1.00 97.31 88 HIS A O 1
ATOM 709 N N . ALA A 1 89 ? -12.942 -8.039 7.328 1.00 93.00 89 ALA A N 1
ATOM 710 C CA . ALA A 1 89 ? -14.020 -9.022 7.394 1.00 93.00 89 ALA A CA 1
ATOM 711 C C . ALA A 1 89 ? -13.879 -10.116 6.313 1.00 93.00 89 ALA A C 1
ATOM 713 O O . ALA A 1 89 ? -13.290 -9.901 5.250 1.00 93.00 89 ALA A O 1
ATOM 714 N N . ASP A 1 90 ? -14.409 -11.304 6.611 1.00 89.69 90 ASP A N 1
ATOM 715 C CA . ASP A 1 90 ? -14.415 -12.484 5.732 1.00 89.69 90 ASP A CA 1
ATOM 716 C C . ASP A 1 90 ? -13.025 -12.960 5.263 1.00 89.69 90 ASP A C 1
ATOM 718 O O . ASP A 1 90 ? -12.885 -13.617 4.227 1.00 89.69 90 ASP A O 1
ATOM 722 N N . GLY A 1 91 ? -11.971 -12.627 6.019 1.00 90.06 91 GLY A N 1
ATOM 723 C CA . GLY A 1 91 ? -10.594 -13.029 5.716 1.00 90.06 91 GLY A CA 1
ATOM 724 C C . GLY A 1 91 ? -10.003 -12.338 4.483 1.00 90.06 91 GLY A C 1
ATOM 725 O O . GLY A 1 91 ? -9.005 -12.811 3.929 1.00 90.06 91 GLY A O 1
ATOM 726 N N . VAL A 1 92 ? -10.608 -11.234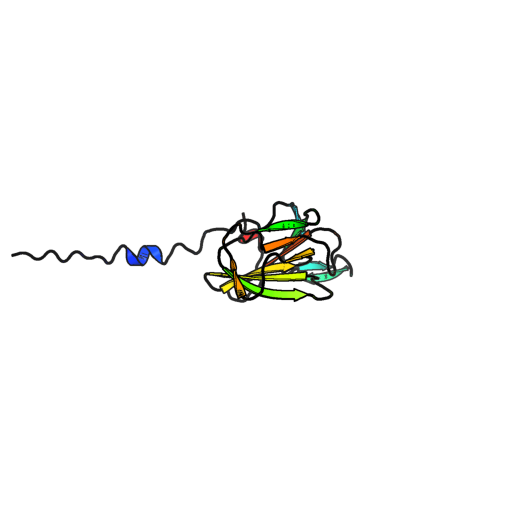 4.030 1.00 96.75 92 VAL A N 1
ATOM 727 C CA . VAL A 1 92 ? -10.047 -10.377 2.979 1.00 96.75 92 VAL A CA 1
ATOM 728 C C . VAL A 1 92 ? -8.800 -9.687 3.519 1.00 96.75 92 VAL A C 1
ATOM 730 O O . VAL A 1 92 ? -8.817 -9.147 4.622 1.00 96.75 92 VAL A O 1
ATOM 733 N N . ARG A 1 93 ? -7.711 -9.675 2.747 1.00 98.56 93 ARG A N 1
ATOM 734 C CA . ARG A 1 93 ? -6.460 -9.022 3.159 1.00 98.56 93 ARG A CA 1
ATOM 735 C C . ARG A 1 93 ? -5.958 -8.055 2.108 1.00 98.56 93 ARG A C 1
ATOM 737 O O . ARG A 1 93 ? -5.891 -8.411 0.931 1.00 98.56 93 ARG A O 1
ATOM 744 N N . THR A 1 94 ? -5.535 -6.877 2.544 1.00 98.75 94 THR A N 1
ATOM 745 C CA . THR A 1 94 ? -4.807 -5.919 1.710 1.00 98.75 94 THR A CA 1
ATOM 746 C C . THR A 1 94 ? -3.349 -5.875 2.133 1.00 98.75 94 THR A C 1
ATOM 748 O O . THR A 1 94 ? -3.023 -5.926 3.319 1.00 98.75 94 THR A O 1
ATOM 751 N N . GLY A 1 95 ? -2.458 -5.833 1.149 1.00 98.81 95 GLY A N 1
ATOM 752 C CA . GLY A 1 95 ? -1.024 -5.691 1.372 1.00 98.81 95 GLY A CA 1
ATOM 753 C C . GLY A 1 95 ? -0.497 -4.442 0.688 1.00 98.81 95 GLY A C 1
ATOM 754 O O . GLY A 1 95 ? -0.912 -4.142 -0.431 1.00 98.81 95 GLY A O 1
ATOM 755 N N . TYR A 1 96 ? 0.429 -3.763 1.351 1.00 98.88 96 TYR A N 1
ATOM 756 C CA . TYR A 1 96 ? 1.089 -2.552 0.879 1.00 98.88 96 TYR A CA 1
ATOM 757 C C . TYR A 1 96 ? 2.596 -2.761 0.925 1.00 98.88 96 TYR A C 1
ATOM 759 O O . TYR A 1 96 ? 3.097 -3.191 1.964 1.00 98.88 96 TYR A O 1
ATOM 767 N N . ALA A 1 97 ? 3.302 -2.451 -0.159 1.00 98.81 97 ALA A N 1
ATOM 768 C CA . ALA A 1 97 ? 4.760 -2.538 -0.227 1.00 98.81 97 ALA A CA 1
ATOM 769 C C . ALA A 1 97 ? 5.392 -1.209 -0.667 1.00 98.81 97 ALA A C 1
ATOM 771 O O . ALA A 1 97 ? 4.688 -0.238 -0.959 1.00 98.81 97 ALA A O 1
ATOM 772 N N . HIS A 1 98 ? 6.724 -1.176 -0.671 1.00 98.75 98 HIS A N 1
ATOM 773 C CA . HIS A 1 98 ? 7.558 -0.012 -0.981 1.00 98.75 98 HIS A CA 1
ATOM 774 C C . HIS A 1 98 ? 7.347 1.182 -0.041 1.00 98.75 98 HIS A C 1
ATOM 776 O O . HIS A 1 98 ? 7.677 2.318 -0.379 1.00 98.75 98 HIS A O 1
ATOM 782 N N . LEU A 1 99 ? 6.820 0.948 1.164 1.00 98.88 99 LEU A N 1
ATOM 783 C CA . LEU A 1 99 ? 6.459 2.007 2.106 1.00 98.88 99 LEU A CA 1
ATOM 784 C C . LEU A 1 99 ? 7.689 2.770 2.619 1.00 98.88 99 LEU A C 1
ATOM 786 O O . LEU A 1 99 ? 8.804 2.250 2.664 1.00 98.88 99 LEU A O 1
ATOM 790 N N . SER A 1 100 ? 7.489 4.006 3.070 1.00 98.81 100 SER A N 1
ATOM 791 C CA . SER A 1 100 ? 8.527 4.768 3.781 1.00 98.81 100 SER A CA 1
ATOM 792 C C . SER A 1 100 ? 8.450 4.559 5.296 1.00 98.81 100 SER A C 1
ATOM 794 O O . SER A 1 100 ? 9.476 4.413 5.969 1.00 98.81 100 SER A O 1
ATOM 796 N N . SER A 1 101 ? 7.232 4.507 5.843 1.00 98.56 101 SER A N 1
ATOM 797 C CA . SER A 1 101 ? 6.980 4.333 7.276 1.00 98.56 101 SER A CA 1
ATOM 798 C C . SER A 1 101 ? 5.614 3.711 7.560 1.00 98.56 101 SER A C 1
ATOM 800 O O . SER A 1 101 ? 4.669 3.866 6.785 1.00 98.56 101 SER A O 1
ATOM 802 N N . TYR A 1 102 ? 5.510 3.047 8.710 1.00 98.75 102 TYR A N 1
ATOM 803 C CA . TYR A 1 102 ? 4.253 2.554 9.270 1.00 98.75 102 TYR A CA 1
ATOM 804 C C . TYR A 1 102 ? 3.652 3.607 10.209 1.00 98.75 102 TYR A C 1
ATOM 806 O O . TYR A 1 102 ? 4.384 4.342 10.872 1.00 98.75 102 TYR A O 1
ATOM 814 N N . LYS A 1 103 ? 2.321 3.679 10.275 1.00 98.75 103 LYS A N 1
ATOM 815 C CA . LYS A 1 103 ? 1.567 4.519 11.231 1.00 98.75 103 LYS A CA 1
ATOM 816 C C . LYS A 1 103 ? 0.722 3.690 12.195 1.00 98.75 103 LYS A C 1
ATOM 818 O O . LYS A 1 103 ? -0.108 4.221 12.924 1.00 98.75 103 LYS A O 1
ATOM 823 N N . VAL A 1 104 ? 0.947 2.382 12.180 1.00 98.69 104 VAL A N 1
ATOM 824 C CA . VAL A 1 104 ? 0.270 1.383 12.998 1.00 98.69 104 VAL A CA 1
ATOM 825 C C . VAL A 1 104 ? 1.271 0.324 13.437 1.00 98.69 104 VAL A C 1
ATOM 827 O O . VAL A 1 104 ? 2.348 0.198 12.850 1.00 98.69 104 VAL A O 1
ATOM 830 N N . VAL A 1 105 ? 0.895 -0.456 14.445 1.00 98.69 105 VAL A N 1
ATOM 831 C CA . VAL A 1 105 ? 1.683 -1.587 14.955 1.00 98.69 105 VAL A CA 1
ATOM 832 C C . VAL A 1 105 ? 0.952 -2.912 14.744 1.00 98.69 105 VAL A C 1
ATOM 834 O O . VAL A 1 105 ? -0.271 -2.950 14.596 1.00 98.69 105 VAL A O 1
ATOM 837 N N . ARG A 1 106 ? 1.691 -4.027 14.726 1.00 98.56 106 ARG A N 1
ATOM 838 C CA . ARG A 1 106 ? 1.098 -5.367 14.596 1.00 98.56 106 ARG A CA 1
ATOM 839 C C . ARG A 1 106 ? 0.089 -5.622 15.718 1.00 98.56 106 ARG A C 1
ATOM 841 O O . ARG A 1 106 ? 0.350 -5.326 16.876 1.00 98.56 106 ARG A O 1
ATOM 848 N N . GLY A 1 107 ? -1.061 -6.189 15.366 1.00 98.56 107 GLY A N 1
ATOM 849 C CA . GLY A 1 107 ? -2.155 -6.477 16.292 1.00 98.56 107 GLY A CA 1
ATOM 850 C C . GLY A 1 107 ? -3.144 -5.326 16.493 1.00 98.56 107 GLY A C 1
ATOM 851 O O . GLY A 1 107 ? -4.219 -5.565 17.039 1.00 98.56 107 GLY A O 1
ATOM 852 N N . GLN A 1 108 ? -2.834 -4.115 16.025 1.00 98.75 108 GLN A N 1
ATOM 853 C CA . GLN A 1 108 ? -3.712 -2.955 16.154 1.00 98.75 108 GLN A CA 1
ATOM 854 C C . GLN A 1 108 ? -4.996 -3.114 15.325 1.00 98.75 108 GLN A C 1
ATOM 856 O O . GLN A 1 108 ? -4.942 -3.495 14.155 1.00 98.75 108 GLN A O 1
ATOM 861 N N . ASN A 1 109 ? -6.146 -2.768 15.911 1.00 98.69 109 ASN A N 1
ATOM 862 C CA . ASN A 1 109 ? -7.401 -2.612 15.173 1.00 98.69 109 ASN A CA 1
ATOM 863 C C . ASN A 1 109 ? -7.408 -1.274 14.426 1.00 98.69 109 ASN A C 1
ATOM 865 O O . ASN A 1 109 ? -6.959 -0.257 14.957 1.00 98.69 109 ASN A O 1
ATOM 869 N N . ILE A 1 110 ? -7.934 -1.275 13.206 1.00 98.44 110 ILE A N 1
ATOM 870 C CA . ILE A 1 110 ? -7.967 -0.112 12.319 1.00 98.44 110 ILE A CA 1
ATOM 871 C C . ILE A 1 110 ? -9.386 0.153 11.827 1.00 98.44 110 ILE A C 1
ATOM 873 O O . ILE A 1 110 ? -10.201 -0.766 11.700 1.00 98.44 110 ILE A O 1
ATOM 877 N N . LYS A 1 111 ? -9.673 1.423 11.549 1.00 98.25 111 LYS A N 1
ATOM 878 C CA . LYS A 1 111 ? -10.942 1.874 10.971 1.00 98.25 111 LYS A CA 1
ATOM 879 C C . LYS A 1 111 ? -10.773 2.296 9.523 1.00 98.25 111 LYS A C 1
ATOM 881 O O . LYS A 1 111 ? -9.712 2.779 9.136 1.00 98.25 111 LYS A O 1
ATOM 886 N N . VAL A 1 112 ? -11.822 2.132 8.723 1.00 97.31 112 VAL A N 1
ATOM 887 C CA . VAL A 1 112 ? -11.856 2.636 7.347 1.00 97.31 112 VAL A CA 1
ATOM 888 C C . VAL A 1 112 ? -11.470 4.120 7.305 1.00 97.31 112 VAL A C 1
ATOM 890 O O . VAL A 1 112 ? -11.929 4.921 8.116 1.00 97.31 112 VAL A O 1
ATOM 893 N N . GLY A 1 113 ? -10.598 4.489 6.367 1.00 97.88 113 GLY A N 1
ATOM 894 C CA . GLY A 1 113 ? -10.071 5.847 6.220 1.00 97.88 113 GLY A CA 1
ATOM 895 C C . GLY A 1 113 ? -8.950 6.217 7.195 1.00 97.88 113 GLY A C 1
ATOM 896 O O . GLY A 1 113 ? -8.363 7.284 7.043 1.00 97.88 113 GLY A O 1
ATOM 897 N N . GLN A 1 114 ? -8.604 5.362 8.162 1.00 98.69 114 GLN A N 1
ATOM 898 C CA . GLN A 1 114 ? -7.461 5.597 9.041 1.00 98.69 114 GLN A CA 1
ATOM 899 C C . GLN A 1 114 ? -6.152 5.563 8.243 1.00 98.69 114 GLN A C 1
ATOM 901 O O . GLN A 1 114 ? -5.950 4.682 7.409 1.00 98.69 114 GLN A O 1
ATOM 906 N N . ILE A 1 115 ? -5.235 6.486 8.536 1.00 98.81 115 ILE A N 1
ATOM 907 C CA . ILE A 1 115 ? -3.877 6.456 7.984 1.00 98.81 115 ILE A CA 1
ATOM 908 C C . ILE A 1 115 ? -3.123 5.283 8.615 1.00 98.81 115 ILE A C 1
ATOM 910 O O . ILE A 1 115 ? -2.965 5.225 9.835 1.00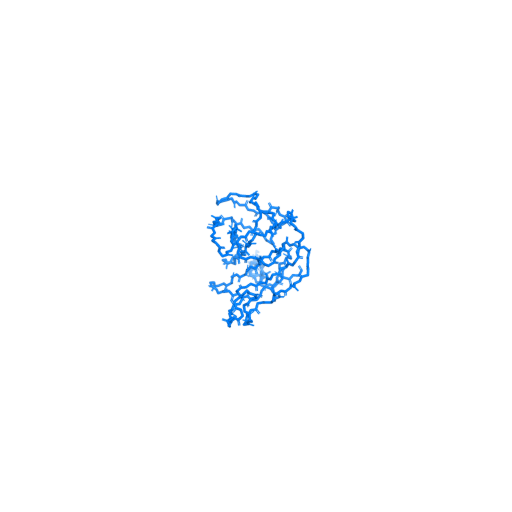 98.81 115 ILE A O 1
ATOM 914 N N . VAL A 1 116 ? -2.637 4.361 7.787 1.00 98.88 116 VAL A N 1
ATOM 915 C CA . VAL A 1 116 ? -1.938 3.151 8.249 1.00 98.88 116 VAL A CA 1
ATOM 916 C C . VAL A 1 116 ? -0.452 3.139 7.907 1.00 98.88 116 VAL A C 1
ATOM 918 O O . VAL A 1 116 ? 0.344 2.502 8.595 1.00 98.88 116 VAL A O 1
ATOM 921 N N . ALA A 1 117 ? -0.049 3.872 6.877 1.00 98.88 117 ALA A N 1
ATOM 922 C CA . ALA A 1 117 ? 1.336 3.978 6.446 1.00 98.88 117 ALA A CA 1
ATOM 923 C C . ALA A 1 117 ? 1.537 5.238 5.598 1.00 98.88 117 ALA A C 1
ATOM 925 O O . ALA A 1 117 ? 0.583 5.957 5.292 1.00 98.88 117 ALA A O 1
ATOM 926 N N . LEU A 1 118 ? 2.782 5.479 5.202 1.00 98.94 118 LEU A N 1
ATOM 927 C CA . LEU A 1 118 ? 3.133 6.443 4.167 1.00 98.94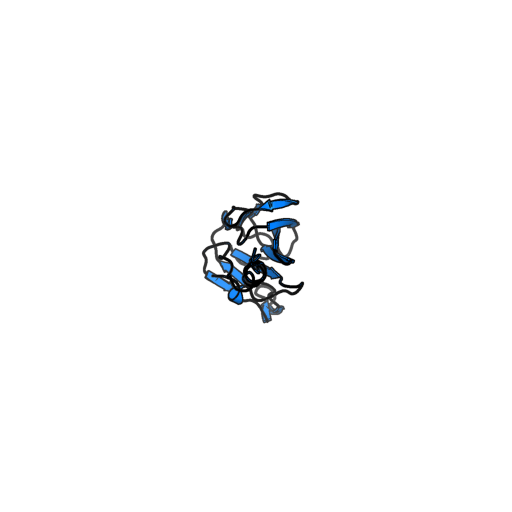 118 LEU A CA 1
ATOM 928 C C . LEU A 1 118 ? 3.788 5.713 2.987 1.00 98.94 118 LEU A C 1
ATOM 930 O O . LEU A 1 118 ? 4.640 4.842 3.199 1.00 98.94 118 LEU A O 1
ATOM 934 N N . SER A 1 119 ? 3.425 6.087 1.757 1.00 98.88 119 SER A N 1
ATOM 935 C CA . SER A 1 119 ? 4.060 5.579 0.535 1.00 98.88 119 SER A CA 1
ATOM 936 C C . SER A 1 119 ? 5.553 5.907 0.523 1.00 98.88 119 SER A C 1
ATOM 938 O O . SER A 1 119 ? 6.036 6.787 1.250 1.00 98.88 119 SER A O 1
ATOM 940 N N . GLY A 1 120 ? 6.307 5.188 -0.296 1.00 98.69 120 GLY A N 1
ATOM 941 C CA . GLY A 1 120 ? 7.745 5.360 -0.371 1.00 98.69 120 GLY A CA 1
ATOM 942 C C . GLY A 1 120 ? 8.307 4.873 -1.694 1.00 98.69 120 GLY A C 1
ATOM 943 O O . GLY A 1 120 ? 7.652 4.927 -2.732 1.00 98.69 120 GLY A O 1
ATOM 944 N N . ASN A 1 121 ? 9.561 4.447 -1.624 1.00 98.44 121 ASN A N 1
ATOM 945 C CA . ASN A 1 121 ? 10.300 3.851 -2.726 1.00 98.44 121 ASN A CA 1
ATOM 946 C C . ASN A 1 121 ? 11.333 2.843 -2.181 1.00 98.44 121 ASN A C 1
ATOM 948 O O . ASN A 1 121 ? 12.475 2.819 -2.626 1.00 98.44 121 ASN A O 1
ATOM 952 N N . THR A 1 122 ? 10.977 2.101 -1.124 1.00 98.62 122 THR A N 1
ATOM 953 C CA . THR A 1 122 ? 11.882 1.119 -0.494 1.00 98.62 122 THR A CA 1
ATOM 954 C C . THR A 1 122 ? 11.839 -0.228 -1.219 1.00 98.62 122 THR A C 1
ATOM 956 O O . THR A 1 122 ? 10.847 -0.566 -1.863 1.00 98.62 122 THR A O 1
ATOM 959 N N . GLY A 1 123 ? 12.901 -1.025 -1.086 1.00 96.94 123 GLY A N 1
ATOM 960 C CA . GLY A 1 123 ? 13.033 -2.301 -1.796 1.00 96.94 123 GLY A CA 1
ATOM 961 C C . GLY A 1 123 ? 13.277 -2.126 -3.297 1.00 96.94 123 GLY A C 1
ATOM 962 O O . GLY A 1 123 ? 13.800 -1.105 -3.738 1.00 96.94 123 GLY A O 1
ATOM 963 N N . GLN A 1 124 ? 12.894 -3.125 -4.091 1.00 94.31 124 GLN A N 1
ATOM 964 C CA . GLN A 1 124 ? 12.996 -3.094 -5.548 1.00 94.31 124 GLN A CA 1
ATOM 965 C C . GLN A 1 124 ? 11.815 -2.332 -6.149 1.00 94.31 124 GLN A C 1
ATOM 967 O O . GLN A 1 124 ? 10.767 -2.902 -6.438 1.00 94.31 124 GLN A O 1
ATOM 972 N N . SER A 1 125 ? 12.001 -1.031 -6.341 1.00 92.19 125 SER A N 1
ATOM 973 C CA . SER A 1 125 ? 11.012 -0.138 -6.936 1.00 92.19 125 SER A CA 1
ATOM 974 C C . SER A 1 125 ? 11.686 0.789 -7.945 1.00 92.19 125 SER A C 1
ATOM 976 O O . SER A 1 125 ? 12.757 1.334 -7.682 1.00 92.19 125 SER A O 1
ATOM 978 N N . THR A 1 126 ? 11.065 0.983 -9.109 1.00 92.69 126 THR A N 1
ATOM 979 C CA . THR A 1 126 ? 11.597 1.845 -10.182 1.00 92.69 126 THR A CA 1
ATOM 980 C C . THR A 1 126 ? 11.280 3.329 -9.974 1.00 92.69 126 THR A C 1
ATOM 982 O O . THR A 1 126 ? 11.742 4.172 -10.737 1.00 92.69 126 THR A O 1
ATOM 985 N N . GLY A 1 127 ? 10.478 3.666 -8.962 1.00 96.38 127 GLY A N 1
ATOM 986 C CA . GLY A 1 127 ? 10.116 5.036 -8.605 1.00 96.38 127 GLY A CA 1
ATOM 987 C C . GLY A 1 127 ? 8.976 5.082 -7.581 1.00 96.38 127 GLY A C 1
ATOM 988 O O . GLY A 1 127 ? 8.325 4.060 -7.364 1.00 96.38 127 GLY A O 1
ATOM 989 N N . PRO A 1 128 ? 8.709 6.243 -6.950 1.00 98.44 128 PRO A N 1
ATOM 990 C CA . PRO A 1 128 ? 7.705 6.364 -5.894 1.00 98.44 128 PRO A CA 1
ATOM 991 C C . PRO A 1 128 ? 6.328 5.826 -6.302 1.00 98.44 128 PRO A C 1
ATOM 993 O O . PRO A 1 128 ? 5.716 6.285 -7.271 1.00 98.44 128 PRO 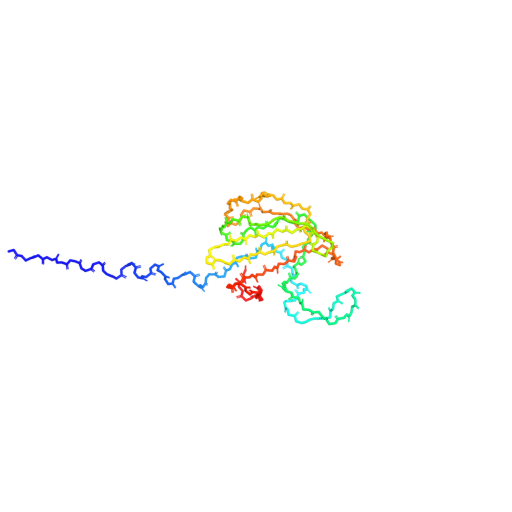A O 1
ATOM 996 N N . ASN A 1 129 ? 5.848 4.832 -5.558 1.00 98.62 129 ASN A N 1
ATOM 997 C CA . ASN A 1 129 ? 4.557 4.198 -5.792 1.00 98.62 129 ASN A CA 1
ATOM 998 C C . ASN A 1 129 ? 4.025 3.525 -4.518 1.00 98.62 129 ASN A C 1
ATOM 1000 O O . ASN A 1 129 ? 4.705 3.433 -3.493 1.00 98.62 129 ASN A O 1
ATOM 1004 N N . LEU A 1 130 ? 2.783 3.059 -4.601 1.00 98.75 130 LEU A N 1
ATOM 1005 C CA . LEU A 1 130 ? 2.216 2.084 -3.686 1.00 98.75 130 LEU A CA 1
ATOM 1006 C C . LEU A 1 130 ? 1.915 0.799 -4.456 1.00 98.75 130 LEU A C 1
ATOM 1008 O O . LEU A 1 130 ? 1.000 0.783 -5.283 1.00 98.75 130 LEU A O 1
ATOM 1012 N N . HIS A 1 131 ? 2.615 -0.278 -4.119 1.00 98.75 131 HIS A N 1
ATOM 1013 C CA . HIS A 1 131 ? 2.245 -1.616 -4.561 1.00 98.75 131 HIS A CA 1
ATOM 1014 C C . HIS A 1 131 ? 1.120 -2.149 -3.666 1.00 98.75 131 HIS A C 1
ATOM 1016 O O . HIS A 1 131 ? 1.315 -2.380 -2.467 1.00 98.75 131 HIS A O 1
ATOM 1022 N N . LEU A 1 132 ? -0.071 -2.306 -4.243 1.00 98.81 132 LEU A N 1
ATOM 1023 C CA . LEU A 1 132 ? -1.287 -2.775 -3.587 1.00 98.81 132 LEU A CA 1
ATOM 1024 C C . LEU A 1 132 ? -1.588 -4.211 -4.010 1.00 98.81 132 LEU A C 1
ATOM 1026 O O . LEU A 1 132 ? -1.855 -4.484 -5.178 1.00 98.81 132 LEU A O 1
ATOM 1030 N N . THR A 1 133 ? -1.666 -5.116 -3.040 1.00 98.75 133 THR A N 1
ATOM 1031 C CA . THR A 1 133 ? -2.164 -6.477 -3.264 1.00 98.75 133 THR A CA 1
ATOM 1032 C C . THR A 1 133 ? -3.498 -6.698 -2.569 1.00 98.75 133 THR A C 1
ATOM 1034 O O . THR A 1 133 ? -3.760 -6.134 -1.504 1.00 98.75 133 THR A O 1
ATOM 1037 N N . LEU A 1 134 ? -4.314 -7.580 -3.140 1.00 98.56 134 LEU A N 1
ATOM 1038 C CA . LEU A 1 134 ? -5.566 -8.032 -2.550 1.00 98.56 134 LEU A CA 1
ATOM 1039 C C . LEU A 1 134 ? -5.587 -9.559 -2.500 1.00 98.56 134 LEU A C 1
ATOM 1041 O O . LEU A 1 134 ? -5.319 -10.227 -3.498 1.00 98.56 134 LEU A O 1
ATOM 1045 N N . THR A 1 135 ? -5.918 -10.108 -1.337 1.00 98.38 135 THR A N 1
ATOM 1046 C CA . THR A 1 135 ? -6.157 -11.537 -1.142 1.00 98.38 135 THR A CA 1
ATOM 1047 C C . THR A 1 135 ? -7.610 -11.751 -0.731 1.00 98.38 135 THR A C 1
ATOM 1049 O O . THR A 1 135 ? -8.062 -11.183 0.261 1.00 98.38 135 THR A O 1
ATOM 1052 N N . VAL A 1 136 ? -8.330 -12.607 -1.456 1.00 95.69 136 VAL A N 1
ATOM 1053 C CA . VAL A 1 136 ? -9.711 -13.015 -1.152 1.00 95.69 136 VAL A CA 1
ATOM 1054 C C . VAL A 1 136 ? -9.753 -14.538 -1.116 1.00 95.69 136 VAL A C 1
ATOM 1056 O O . VAL A 1 136 ? -9.265 -15.188 -2.040 1.00 95.69 136 VAL A O 1
ATOM 1059 N N . LYS A 1 137 ? -10.303 -15.123 -0.041 1.00 92.00 137 LYS A N 1
ATOM 1060 C CA . LYS A 1 137 ? -10.368 -16.589 0.151 1.00 92.00 137 LYS A CA 1
ATOM 1061 C C . LYS A 1 137 ? -9.007 -17.278 -0.066 1.00 92.00 137 LYS A C 1
ATOM 1063 O O . LYS A 1 137 ? -8.904 -18.288 -0.756 1.00 92.00 137 LYS A O 1
ATOM 1068 N N . GLY A 1 138 ? -7.944 -16.675 0.470 1.00 93.75 138 GLY A N 1
ATOM 1069 C CA . GLY A 1 138 ? -6.575 -17.198 0.387 1.00 93.75 138 GLY A CA 1
ATOM 1070 C C . GLY A 1 138 ? -5.864 -17.019 -0.961 1.00 93.75 138 GLY A C 1
ATOM 1071 O O . GLY A 1 138 ? -4.693 -17.373 -1.058 1.00 93.75 138 GLY A O 1
ATOM 1072 N N . LYS A 1 139 ? -6.507 -16.443 -1.986 1.00 96.00 139 LYS A N 1
ATOM 1073 C CA . LYS A 1 139 ? -5.910 -16.249 -3.320 1.00 96.00 139 LYS A CA 1
ATOM 1074 C C . LYS A 1 139 ? -5.661 -14.777 -3.621 1.00 96.00 139 LYS A C 1
ATOM 1076 O O . LYS A 1 139 ? -6.505 -13.938 -3.308 1.00 96.00 139 LYS A O 1
ATOM 1081 N N . LYS A 1 140 ? -4.522 -14.466 -4.252 1.00 97.25 140 LYS A N 1
ATOM 1082 C CA . LYS A 1 140 ? -4.267 -13.134 -4.818 1.00 97.25 140 LYS A CA 1
ATOM 1083 C C . LYS A 1 140 ? -5.232 -12.886 -5.974 1.00 97.25 140 LYS A C 1
ATOM 1085 O O . LYS A 1 140 ? -5.405 -13.753 -6.828 1.00 97.25 140 LYS A O 1
ATOM 1090 N N . VAL A 1 141 ? -5.868 -11.724 -5.973 1.00 97.31 141 VAL A N 1
ATOM 1091 C CA . VAL A 1 141 ? -6.836 -11.313 -6.992 1.00 97.31 141 VAL A CA 1
ATOM 1092 C C . VAL A 1 141 ? -6.520 -9.903 -7.461 1.00 97.31 141 VAL A C 1
ATOM 1094 O O . VAL A 1 141 ? -5.928 -9.121 -6.722 1.00 97.31 141 VAL A O 1
ATOM 1097 N N . ASP A 1 142 ? -6.956 -9.592 -8.676 1.00 97.81 142 ASP A N 1
ATOM 1098 C CA . ASP A 1 142 ? -6.830 -8.273 -9.287 1.00 97.81 142 ASP A CA 1
ATOM 1099 C C . ASP A 1 142 ? -7.573 -7.194 -8.469 1.00 97.81 142 ASP A C 1
ATOM 1101 O O . ASP A 1 142 ? -8.811 -7.222 -8.429 1.00 97.81 142 ASP A O 1
ATOM 1105 N N . PRO A 1 143 ? -6.860 -6.244 -7.827 1.00 97.81 143 PRO A N 1
ATOM 1106 C CA . PRO A 1 143 ? -7.474 -5.155 -7.073 1.00 97.81 143 PRO A CA 1
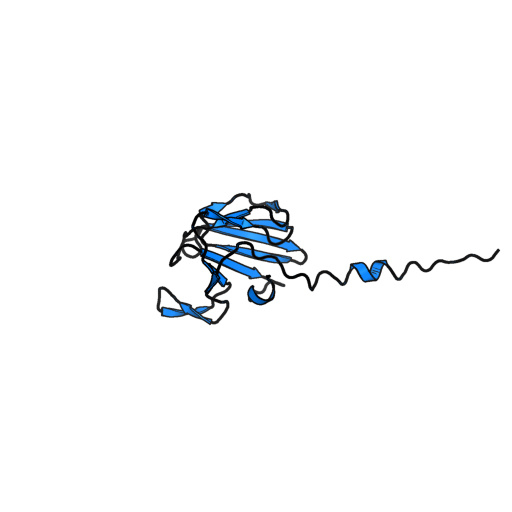ATOM 1107 C C . PRO A 1 143 ? -8.407 -4.265 -7.910 1.00 97.81 143 PRO A C 1
ATOM 1109 O O . PRO A 1 143 ? -9.415 -3.802 -7.377 1.00 97.81 143 PRO A O 1
ATOM 1112 N N . GLU A 1 144 ? -8.173 -4.069 -9.213 1.00 96.56 144 GLU A N 1
ATOM 1113 C CA . GLU A 1 144 ? -9.009 -3.176 -10.043 1.00 96.56 144 GLU A CA 1
ATOM 1114 C C . GLU A 1 144 ? -10.484 -3.624 -10.083 1.00 96.56 144 GLU A C 1
ATOM 1116 O O . GLU A 1 144 ? -11.401 -2.819 -10.267 1.00 96.56 144 GLU A O 1
ATOM 1121 N N . LYS A 1 145 ? -10.752 -4.911 -9.822 1.00 95.25 145 LYS A N 1
ATOM 1122 C CA . LYS A 1 145 ? -12.112 -5.472 -9.764 1.00 95.25 145 LYS A CA 1
ATOM 1123 C C . LYS A 1 145 ? -12.861 -5.138 -8.469 1.00 95.25 145 LYS A C 1
ATOM 1125 O O . LYS A 1 145 ? -14.093 -5.180 -8.454 1.00 95.25 145 LYS A O 1
ATOM 1130 N N . TYR A 1 146 ? -12.145 -4.790 -7.400 1.00 95.25 146 TYR A N 1
ATOM 1131 C CA . TYR A 1 146 ? -12.691 -4.650 -6.043 1.00 95.25 146 TYR A CA 1
ATOM 1132 C C . TYR A 1 146 ? -12.627 -3.225 -5.493 1.00 95.25 146 TYR A C 1
ATOM 1134 O O . TYR A 1 146 ? -13.289 -2.951 -4.492 1.00 95.25 146 TYR A O 1
ATOM 1142 N N . PHE A 1 147 ? -11.867 -2.331 -6.127 1.00 95.69 147 PHE A N 1
ATOM 1143 C CA . PHE A 1 147 ? -11.656 -0.963 -5.659 1.00 95.69 147 PHE A CA 1
ATOM 1144 C C . PHE A 1 147 ? -12.354 0.093 -6.539 1.00 95.69 147 PHE A C 1
ATOM 1146 O O . PHE A 1 147 ? -12.547 -0.118 -7.740 1.00 95.69 147 PHE A O 1
ATOM 1153 N N . VAL A 1 148 ? -12.764 1.209 -5.919 1.00 92.19 148 VAL A N 1
ATOM 1154 C CA . VAL A 1 148 ? -13.325 2.439 -6.529 1.00 92.19 148 VAL A CA 1
ATOM 1155 C C . VAL A 1 148 ? -12.738 3.701 -5.919 1.00 92.19 148 VAL A C 1
ATOM 1157 O O . VAL A 1 148 ? -12.244 3.650 -4.767 1.00 92.19 148 VAL A O 1
#

Secondary structure (DSSP, 8-state):
-------TTSSTTGGGSSSTT-PBPPSS--EEEE-SEEEE-TTT-SEEEESSEEEE--TTPEEEPSSSEEEEEEEEETTTEEEEEEE-GGG-EEEEEEESEESS-TT-EE-TT-EEEE-B--SS-SSSEEEEEEEETTEEE-GGGTB-

Foldseek 3Di:
DDDDPDPPPPPPVVVVPPPPDAFFAFQFDADWPAWAAWDQDPPPRDIDGQLFIKGADDFFGFGWDRAWFFWADWDADQAFGTKTWTADPQRKIKMKGQFPFAPDDHGDTDHGGDGGTTWHRHHDHPDTIITMWIDHPNGTDTSVVRYD

Solvent-accessible surface area (backbone atoms only — not comparable to full-atom values): 8152 Å² total; per-residue (Å²): 142,80,88,83,82,77,81,86,68,73,69,73,65,64,75,74,72,75,76,89,75,73,64,31,46,57,40,60,89,60,52,77,78,42,66,52,41,82,42,68,32,93,85,79,66,43,88,38,73,36,68,22,31,31,28,43,37,63,66,63,40,65,29,28,31,50,50,46,35,33,27,74,43,72,55,70,48,73,58,47,12,36,32,43,30,38,37,33,76,89,64,28,29,44,35,41,23,16,25,67,45,73,62,66,56,72,70,39,76,47,46,54,68,36,65,43,29,23,24,10,56,30,41,69,54,100,54,44,22,36,39,41,29,30,30,52,84,88,36,73,42,61,46,81,84,46,47,91